Protein AF-A0A954ZXL0-F1 (afdb_monomer_lite)

Secondary structure (DSSP, 8-state):
-HHHHHHHHHHHHHHHHHHHHHHHHHHHSS----SSSTTTTPPPTHHHHHHHTT--TTSHHHHHHHHHHHHHHHHHHHHHHHH-SGGGHHHHHHHHHHHHHHHTTSTTHHHHHHHHHHHHHHHTHHHHH--

Foldseek 3Di:
DVLLVLLLVLQLVLLLLLQVQLVCCLVVLAGDWDCDDPGHRHDAPVCVVCVVVVHRCSDNVVSVVSNVSSVVSNVLSVCCSPVCEDPNVVVSLVSSLVSLVVLCRHPDSSVVSSVSSNVSSVVCVVVSHHD

Structure (mmCIF, N/CA/C/O backbone):
data_AF-A0A954ZXL0-F1
#
_entry.id   AF-A0A954ZXL0-F1
#
loop_
_atom_site.group_PDB
_atom_site.id
_atom_site.type_symbol
_atom_site.label_atom_id
_atom_site.label_alt_id
_atom_site.label_comp_id
_atom_site.label_asym_id
_atom_site.label_entity_id
_atom_site.label_seq_id
_atom_site.pdbx_PDB_ins_code
_atom_site.Cartn_x
_atom_site.Cartn_y
_atom_site.Cartn_z
_atom_site.occupancy
_atom_site.B_iso_or_equiv
_atom_site.auth_seq_id
_atom_site.auth_comp_id
_atom_site.auth_asym_id
_atom_site.auth_atom_id
_atom_site.pdbx_PDB_model_num
ATOM 1 N N . MET A 1 1 ? -7.349 3.183 19.555 1.00 85.31 1 MET A N 1
ATOM 2 C CA . MET A 1 1 ? -6.170 3.926 19.054 1.00 85.31 1 MET A CA 1
ATOM 3 C C . MET A 1 1 ? -5.093 3.004 18.482 1.00 85.31 1 MET A C 1
ATOM 5 O O . MET A 1 1 ? -4.778 3.161 17.313 1.00 85.31 1 MET A O 1
ATOM 9 N N . LEU A 1 2 ? -4.604 2.000 19.227 1.00 93.50 2 LEU A N 1
ATOM 10 C CA . LEU A 1 2 ? -3.560 1.066 18.760 1.00 93.50 2 LEU A CA 1
ATOM 11 C C . LEU A 1 2 ? -3.864 0.392 17.405 1.00 93.50 2 LEU A C 1
ATOM 13 O O . LEU A 1 2 ? -3.028 0.408 16.513 1.00 93.50 2 LEU A O 1
ATOM 17 N N . ILE A 1 3 ? -5.077 -0.138 17.217 1.00 94.50 3 ILE A N 1
ATOM 18 C CA . ILE A 1 3 ? -5.465 -0.828 15.970 1.00 94.50 3 ILE A CA 1
ATOM 19 C C . ILE A 1 3 ? -5.411 0.111 14.758 1.00 94.50 3 ILE A C 1
ATOM 21 O O . ILE A 1 3 ? -4.961 -0.300 13.694 1.00 94.50 3 ILE A O 1
ATOM 25 N N . ARG A 1 4 ? -5.808 1.385 14.926 1.00 94.19 4 ARG A N 1
ATOM 26 C CA . ARG A 1 4 ? -5.659 2.391 13.864 1.00 94.19 4 ARG A CA 1
ATOM 27 C C . ARG A 1 4 ? -4.195 2.574 13.498 1.00 94.19 4 ARG A C 1
ATOM 29 O O . ARG A 1 4 ? -3.866 2.504 12.329 1.00 94.19 4 ARG A O 1
ATOM 36 N N . VAL A 1 5 ? -3.320 2.725 14.490 1.00 96.56 5 VAL A N 1
ATOM 37 C CA . VAL A 1 5 ? -1.878 2.855 14.245 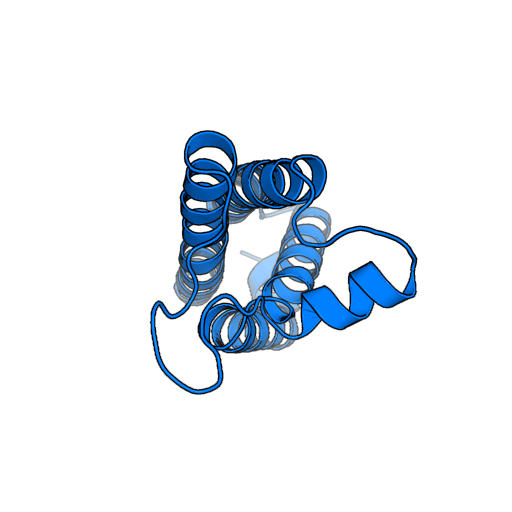1.00 96.56 5 VAL A CA 1
ATOM 38 C C . VAL A 1 5 ? -1.346 1.651 13.464 1.00 96.56 5 VAL A C 1
ATOM 40 O O . VAL A 1 5 ? -0.674 1.847 12.461 1.00 96.56 5 VAL A O 1
ATOM 43 N N . ILE A 1 6 ? -1.698 0.423 13.856 1.00 97.44 6 ILE A N 1
ATOM 44 C CA . ILE A 1 6 ? -1.255 -0.795 13.155 1.00 97.44 6 ILE A CA 1
ATOM 45 C C . ILE A 1 6 ? -1.736 -0.806 11.698 1.00 97.44 6 ILE A C 1
ATOM 47 O O . ILE A 1 6 ? -0.929 -1.034 10.801 1.00 97.44 6 ILE A O 1
ATOM 51 N N . ILE A 1 7 ? -3.021 -0.524 11.453 1.00 97.25 7 ILE A N 1
ATOM 52 C CA . ILE A 1 7 ? -3.589 -0.459 10.097 1.00 97.25 7 ILE A CA 1
ATOM 53 C C . ILE A 1 7 ? -2.872 0.609 9.261 1.00 97.25 7 ILE A C 1
ATOM 55 O O . ILE A 1 7 ? -2.449 0.327 8.142 1.00 97.25 7 ILE A O 1
ATOM 59 N N . THR A 1 8 ? -2.692 1.813 9.810 1.00 97.31 8 THR A N 1
ATOM 60 C CA . THR A 1 8 ? -2.003 2.915 9.127 1.00 97.31 8 THR A CA 1
ATOM 61 C C . THR A 1 8 ? -0.558 2.554 8.809 1.00 97.31 8 THR A C 1
ATOM 63 O O . THR A 1 8 ? -0.102 2.829 7.707 1.00 97.31 8 THR A O 1
ATOM 66 N N . LEU A 1 9 ? 0.168 1.922 9.735 1.00 97.69 9 LEU A N 1
ATOM 67 C CA . LEU A 1 9 ? 1.554 1.509 9.505 1.00 97.69 9 LEU A CA 1
ATOM 68 C C . LEU A 1 9 ? 1.657 0.431 8.425 1.00 97.69 9 LEU A C 1
ATOM 70 O O . LEU A 1 9 ? 2.512 0.548 7.553 1.00 97.69 9 LEU A O 1
ATOM 74 N N . CYS A 1 10 ? 0.771 -0.573 8.437 1.00 96.88 10 CYS A N 1
ATOM 75 C CA . CYS A 1 10 ? 0.707 -1.578 7.370 1.00 96.88 10 CYS A CA 1
ATOM 76 C C . CYS A 1 10 ? 0.521 -0.901 6.007 1.00 96.88 10 CYS A C 1
ATOM 78 O O . CYS A 1 10 ? 1.282 -1.162 5.076 1.00 96.88 10 CYS A O 1
ATOM 80 N N . ALA A 1 11 ? -0.430 0.032 5.924 1.00 97.06 11 ALA A N 1
ATOM 81 C CA . ALA A 1 11 ? -0.704 0.759 4.697 1.00 97.06 11 ALA A CA 1
ATOM 82 C C . ALA A 1 11 ? 0.478 1.627 4.248 1.00 97.06 11 ALA A C 1
ATOM 84 O O . ALA A 1 11 ? 0.884 1.566 3.088 1.00 97.06 11 ALA A O 1
ATOM 85 N N . LEU A 1 12 ? 1.062 2.403 5.164 1.00 97.62 12 LEU A N 1
ATOM 86 C CA . LEU A 1 12 ? 2.184 3.293 4.871 1.00 97.62 12 LEU A CA 1
ATOM 87 C C . LEU A 1 12 ? 3.421 2.535 4.402 1.00 97.62 12 LEU A C 1
ATOM 89 O O . LEU A 1 12 ? 4.086 3.014 3.488 1.00 97.62 12 LEU A O 1
ATOM 93 N N . LEU A 1 13 ? 3.720 1.370 4.981 1.00 96.31 13 LEU A N 1
ATOM 94 C CA . LEU A 1 13 ? 4.864 0.557 4.563 1.00 96.31 13 LEU A CA 1
ATOM 95 C C . LEU A 1 13 ? 4.738 0.146 3.094 1.00 96.31 13 LEU A C 1
ATOM 97 O O . LEU A 1 13 ? 5.678 0.326 2.320 1.00 96.31 13 LEU A O 1
ATOM 101 N N . VAL A 1 14 ? 3.565 -0.345 2.690 1.00 95.62 14 VAL A N 1
ATOM 102 C CA . VAL A 1 14 ? 3.342 -0.794 1.310 1.00 95.62 14 VAL A CA 1
ATOM 103 C C . VAL A 1 14 ? 3.242 0.388 0.345 1.00 95.62 14 VAL A C 1
ATOM 105 O O . VAL A 1 14 ? 3.880 0.380 -0.704 1.00 95.62 14 VAL A O 1
ATOM 108 N N . CYS A 1 15 ? 2.496 1.436 0.702 1.00 96.31 15 CYS A N 1
ATOM 109 C CA . CYS A 1 15 ? 2.295 2.595 -0.174 1.00 96.31 15 CYS A CA 1
ATOM 110 C C . CYS A 1 15 ? 3.587 3.397 -0.375 1.00 96.31 15 CYS A C 1
ATOM 112 O O . CYS A 1 15 ? 3.872 3.837 -1.489 1.00 96.31 15 CYS A O 1
ATOM 114 N N . SER A 1 16 ? 4.407 3.539 0.671 1.00 96.12 16 SER A N 1
ATOM 115 C CA . SER A 1 16 ? 5.720 4.185 0.549 1.00 96.12 16 SER A CA 1
ATOM 116 C C . SER A 1 16 ? 6.639 3.375 -0.355 1.00 96.12 16 SER A C 1
ATOM 118 O O . SER A 1 16 ? 7.334 3.949 -1.188 1.00 96.12 16 SER A O 1
ATOM 120 N N . TRP A 1 17 ? 6.607 2.044 -0.241 1.00 94.69 17 TRP A N 1
ATOM 121 C CA . TRP A 1 17 ? 7.365 1.183 -1.138 1.00 94.69 17 TRP A CA 1
ATOM 122 C C . TRP A 1 17 ? 6.908 1.325 -2.596 1.00 94.69 17 TRP A C 1
ATOM 124 O O . TRP A 1 17 ? 7.755 1.500 -3.462 1.00 94.69 17 TRP A O 1
ATOM 134 N N . TRP A 1 18 ? 5.602 1.377 -2.884 1.00 93.88 18 TRP A N 1
ATOM 135 C CA . TRP A 1 18 ? 5.104 1.672 -4.238 1.00 93.88 18 TRP A CA 1
ATOM 136 C C . TRP A 1 18 ? 5.543 3.030 -4.773 1.00 93.88 18 TRP A C 1
ATOM 138 O O . TRP A 1 18 ? 5.888 3.138 -5.947 1.00 93.88 18 TRP A O 1
ATOM 148 N N . ALA A 1 19 ? 5.548 4.064 -3.932 1.00 96.12 19 ALA A N 1
ATOM 149 C CA . ALA A 1 19 ? 6.016 5.381 -4.340 1.00 96.12 19 ALA A CA 1
ATOM 150 C C . ALA A 1 19 ? 7.517 5.357 -4.673 1.00 96.12 19 ALA A C 1
ATOM 152 O O . ALA A 1 19 ? 7.935 5.906 -5.692 1.00 96.12 19 ALA A O 1
ATOM 153 N N . ILE A 1 20 ? 8.331 4.691 -3.849 1.00 95.75 20 ILE A N 1
ATOM 154 C CA . ILE A 1 20 ? 9.778 4.567 -4.063 1.00 95.75 20 ILE A CA 1
ATOM 155 C C . ILE A 1 20 ? 10.071 3.731 -5.313 1.00 95.75 20 ILE A C 1
ATOM 157 O O . ILE A 1 20 ? 10.830 4.170 -6.173 1.00 95.75 20 ILE A O 1
ATOM 161 N N . ASP A 1 21 ? 9.447 2.563 -5.437 1.00 93.12 21 ASP A N 1
ATOM 162 C CA . ASP A 1 21 ? 9.647 1.629 -6.546 1.00 93.12 21 ASP A CA 1
ATOM 163 C C . ASP A 1 21 ? 9.115 2.206 -7.869 1.00 93.12 21 ASP A C 1
ATOM 165 O O . ASP A 1 21 ? 9.801 2.192 -8.888 1.00 93.12 21 ASP A O 1
ATOM 169 N N . GLY A 1 22 ? 7.945 2.851 -7.844 1.00 93.69 22 GLY A N 1
ATOM 170 C CA . GLY A 1 22 ? 7.406 3.590 -8.986 1.00 93.69 22 GLY A CA 1
ATOM 171 C C . GLY A 1 22 ? 8.297 4.765 -9.399 1.00 93.69 22 GLY A C 1
ATOM 172 O O . GLY A 1 22 ? 8.544 4.960 -10.587 1.00 93.69 22 GLY A O 1
ATOM 173 N N . THR A 1 23 ? 8.853 5.517 -8.440 1.00 96.62 23 THR A N 1
ATOM 174 C CA . THR A 1 23 ? 9.849 6.566 -8.735 1.00 96.62 23 THR A CA 1
ATOM 175 C C . THR A 1 23 ? 11.096 5.965 -9.373 1.00 96.62 23 THR A C 1
ATOM 177 O O . THR A 1 23 ? 11.570 6.472 -10.391 1.00 96.62 23 THR A O 1
ATOM 180 N N . HIS A 1 24 ? 11.618 4.874 -8.804 1.00 94.69 24 HIS A N 1
ATOM 181 C CA . HIS A 1 24 ? 12.760 4.156 -9.355 1.00 94.69 24 HIS A CA 1
ATOM 182 C C . HIS A 1 24 ? 12.483 3.738 -10.799 1.00 94.69 24 HIS A C 1
ATOM 184 O O . HIS A 1 24 ? 13.295 4.036 -11.666 1.00 94.69 24 HIS A O 1
ATOM 190 N N . ALA A 1 25 ? 11.321 3.155 -11.085 1.00 93.75 25 ALA A N 1
ATOM 191 C CA . ALA A 1 25 ? 10.959 2.714 -12.425 1.00 93.75 25 ALA A CA 1
ATOM 192 C C . ALA A 1 25 ? 10.775 3.864 -13.419 1.00 93.75 25 ALA A C 1
ATOM 194 O O . ALA A 1 25 ? 11.279 3.795 -14.536 1.00 93.75 25 ALA A O 1
ATOM 195 N N . VAL A 1 26 ? 10.175 4.982 -13.006 1.00 95.44 26 VAL A N 1
ATOM 196 C CA . VAL A 1 26 ? 10.070 6.173 -13.865 1.00 95.44 26 VAL A CA 1
ATOM 197 C C . VAL A 1 26 ? 11.445 6.771 -14.197 1.00 95.44 26 VAL A C 1
ATOM 199 O O . VAL A 1 26 ? 11.625 7.295 -15.298 1.00 95.44 26 VAL A O 1
ATOM 202 N N . VAL A 1 27 ? 12.411 6.706 -13.273 1.00 96.12 27 VAL A N 1
ATOM 203 C CA . VAL A 1 27 ? 13.758 7.286 -13.442 1.00 96.12 27 VAL A CA 1
ATOM 204 C C . VAL A 1 27 ? 14.740 6.323 -14.118 1.00 96.12 27 VAL A C 1
ATOM 206 O O . VAL A 1 27 ? 15.581 6.754 -14.904 1.00 96.12 27 VAL A O 1
ATOM 209 N N . LYS A 1 28 ? 14.680 5.031 -13.792 1.00 93.31 28 LYS A N 1
ATOM 210 C CA . LYS A 1 28 ? 15.626 3.991 -14.233 1.00 93.31 28 LYS A CA 1
ATOM 211 C C . LYS A 1 28 ? 15.082 3.108 -15.352 1.00 93.31 28 LYS A C 1
ATOM 213 O O . LYS A 1 28 ? 15.860 2.378 -15.954 1.00 93.31 28 LYS A O 1
ATOM 218 N N . GLY A 1 29 ? 13.788 3.197 -15.643 1.00 90.94 29 GLY A N 1
ATOM 219 C CA . GLY A 1 29 ? 13.105 2.422 -16.676 1.00 90.94 29 GLY A CA 1
ATOM 220 C C . GLY A 1 29 ? 12.581 1.066 -16.209 1.00 90.94 29 GLY A C 1
ATOM 221 O O . GLY A 1 29 ? 11.976 0.370 -17.016 1.00 90.94 29 GLY A O 1
ATOM 222 N N . ASP A 1 30 ? 12.798 0.680 -14.946 1.00 89.38 30 ASP A N 1
ATOM 223 C CA . ASP A 1 30 ? 12.380 -0.634 -14.453 1.00 89.38 30 ASP A CA 1
ATOM 224 C C . ASP A 1 30 ? 12.076 -0.655 -12.947 1.00 89.38 30 ASP A C 1
ATOM 226 O O . ASP A 1 30 ? 12.718 0.051 -12.161 1.00 89.38 30 ASP A O 1
ATOM 230 N N . LEU A 1 31 ? 11.101 -1.473 -12.539 1.00 88.12 31 LEU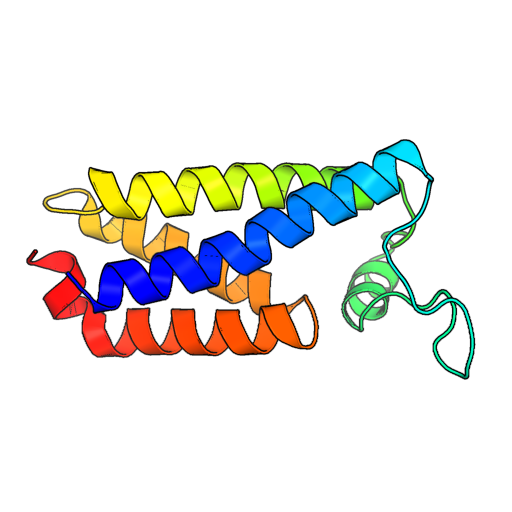 A N 1
ATOM 231 C CA . LEU A 1 31 ? 10.824 -1.741 -11.123 1.00 88.12 31 LEU A CA 1
ATOM 232 C C . LEU A 1 31 ? 11.976 -2.534 -10.494 1.00 88.12 31 LEU A C 1
ATOM 234 O O . LEU A 1 31 ? 12.790 -3.160 -11.178 1.00 88.12 31 LEU A O 1
ATOM 238 N N . VAL A 1 32 ? 12.045 -2.530 -9.167 1.00 89.75 32 VAL A N 1
ATOM 239 C CA . VAL A 1 32 ? 13.006 -3.340 -8.424 1.00 89.75 32 VAL A CA 1
ATOM 240 C C . VAL A 1 32 ? 12.665 -4.820 -8.604 1.00 89.75 32 VAL A C 1
ATOM 242 O O . VAL A 1 32 ? 11.685 -5.332 -8.067 1.00 89.75 32 VAL A O 1
ATOM 245 N N . THR A 1 33 ? 13.518 -5.525 -9.344 1.00 89.25 33 THR A N 1
ATOM 246 C CA . THR A 1 33 ? 13.410 -6.964 -9.606 1.00 89.25 33 THR A CA 1
ATOM 247 C C . THR A 1 33 ? 14.678 -7.702 -9.164 1.00 89.25 33 THR A C 1
ATOM 249 O O . THR A 1 33 ? 15.740 -7.085 -8.988 1.00 89.25 33 THR A O 1
ATOM 252 N N . PRO A 1 34 ? 14.617 -9.033 -8.961 1.00 87.12 34 PRO A N 1
ATOM 253 C CA . PRO A 1 34 ? 15.820 -9.833 -8.778 1.00 87.12 34 PRO A CA 1
ATOM 254 C C . PRO A 1 34 ? 16.778 -9.635 -9.959 1.00 87.12 34 PRO A C 1
ATOM 256 O O . PRO A 1 34 ? 16.368 -9.677 -11.117 1.00 87.12 34 PRO A O 1
ATOM 259 N N . LYS A 1 35 ? 18.070 -9.437 -9.678 1.00 88.06 35 LYS A N 1
ATOM 260 C CA . LYS A 1 35 ? 19.092 -9.245 -10.725 1.00 88.06 35 LYS A CA 1
ATOM 261 C C . LYS A 1 35 ? 19.647 -10.559 -11.284 1.00 88.06 35 LYS A C 1
ATOM 263 O O . LYS A 1 35 ? 20.319 -10.549 -12.308 1.00 88.06 35 LYS A O 1
ATOM 268 N N . SER A 1 36 ? 19.413 -11.677 -10.602 1.00 90.06 36 SER A N 1
ATOM 269 C CA . SER A 1 36 ? 19.933 -12.998 -10.962 1.00 90.06 36 SER A CA 1
ATOM 270 C C . SER A 1 36 ? 18.983 -14.116 -10.513 1.00 90.06 36 SER A C 1
ATOM 272 O O . SER A 1 36 ? 18.075 -13.894 -9.710 1.00 90.06 36 SER A O 1
ATOM 274 N N . GLY A 1 37 ? 19.185 -15.321 -11.055 1.00 90.88 37 GLY A N 1
ATOM 275 C CA . GLY A 1 37 ? 18.359 -16.500 -10.778 1.00 90.88 37 GLY A CA 1
ATOM 276 C C . GLY A 1 37 ? 17.171 -16.667 -11.733 1.00 90.88 37 GLY A C 1
ATOM 277 O O . GLY A 1 37 ? 17.010 -15.922 -12.695 1.00 90.88 37 GLY A O 1
ATOM 278 N N . SER A 1 38 ? 16.323 -17.662 -11.460 1.00 89.56 38 SER A N 1
ATOM 279 C CA . SER A 1 38 ? 15.187 -18.047 -12.318 1.00 89.56 38 SER A CA 1
ATOM 280 C C . SER A 1 38 ? 14.071 -17.000 -12.415 1.00 89.56 38 SER A C 1
ATOM 282 O O . SER A 1 38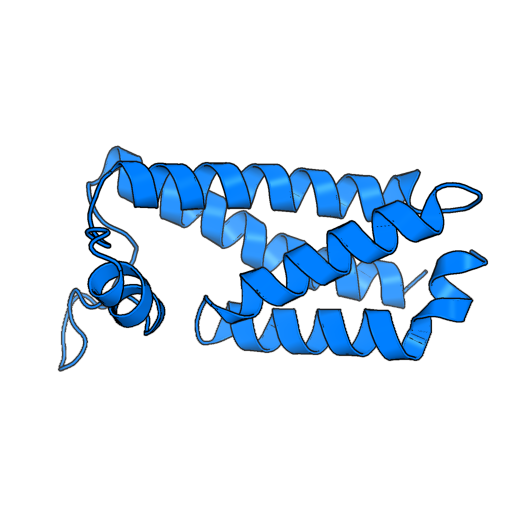 ? 13.219 -17.109 -13.293 1.00 89.56 38 SER A O 1
ATOM 284 N N . TYR A 1 39 ? 14.077 -15.995 -11.535 1.00 84.88 39 TYR A N 1
ATOM 285 C CA . TYR A 1 39 ? 13.102 -14.900 -11.490 1.00 84.88 39 TYR A CA 1
ATOM 286 C C . TYR A 1 39 ? 13.719 -13.539 -11.852 1.00 84.88 39 TYR A C 1
ATOM 288 O O . TYR A 1 39 ? 13.130 -12.499 -11.563 1.00 84.88 39 TYR A O 1
ATOM 296 N N . ALA A 1 40 ? 14.918 -13.526 -12.446 1.00 88.00 40 ALA A N 1
ATOM 297 C CA . ALA A 1 40 ? 15.603 -12.285 -12.789 1.00 88.00 40 ALA A CA 1
ATOM 298 C C . ALA A 1 40 ? 14.789 -11.439 -13.780 1.00 88.00 40 ALA A C 1
ATOM 300 O O . ALA A 1 40 ? 14.283 -11.969 -14.770 1.00 88.00 40 ALA A O 1
ATOM 301 N N . GLY A 1 41 ? 14.647 -10.139 -13.503 1.00 85.25 41 GLY A N 1
ATOM 302 C CA . GLY A 1 41 ? 13.888 -9.202 -14.343 1.00 85.25 41 GLY A CA 1
ATOM 303 C C . GLY A 1 41 ? 12.371 -9.430 -14.373 1.00 85.25 41 GLY A C 1
ATOM 304 O O . GLY A 1 41 ? 11.661 -8.720 -15.079 1.00 85.25 41 GLY A O 1
ATOM 305 N N . GLN A 1 42 ? 11.848 -10.411 -13.630 1.00 87.19 42 GLN A N 1
ATOM 306 C CA . GLN A 1 42 ? 10.420 -10.712 -13.644 1.00 87.19 42 GLN A CA 1
ATOM 307 C C . GLN A 1 42 ? 9.659 -9.796 -12.693 1.00 87.19 42 GLN A C 1
ATOM 309 O O . GLN A 1 42 ? 10.002 -9.656 -11.518 1.00 87.19 42 GLN A O 1
ATOM 314 N N . TYR A 1 43 ? 8.572 -9.221 -13.199 1.00 87.31 43 TYR A N 1
ATOM 315 C CA . TYR A 1 43 ? 7.588 -8.542 -12.367 1.00 87.31 43 TYR A CA 1
ATOM 316 C C . TYR A 1 43 ? 6.739 -9.556 -11.602 1.00 87.31 43 TYR A C 1
ATOM 318 O O . TYR A 1 43 ? 6.664 -10.740 -11.941 1.00 87.31 43 TYR A O 1
ATOM 326 N N . GLY A 1 44 ? 6.065 -9.077 -10.556 1.00 83.06 44 GLY A N 1
ATOM 327 C CA . GLY A 1 44 ? 5.155 -9.904 -9.770 1.00 83.06 44 GLY A CA 1
ATOM 328 C C . GLY A 1 44 ? 4.021 -10.508 -10.618 1.00 83.06 44 GLY A C 1
ATOM 329 O O . GLY A 1 44 ? 3.790 -10.078 -11.750 1.00 83.06 44 GLY A O 1
ATOM 330 N N . PRO A 1 45 ? 3.257 -11.476 -10.080 1.00 82.75 45 PRO A N 1
ATOM 331 C CA . PRO A 1 45 ? 2.185 -12.168 -10.806 1.00 82.75 45 PRO A CA 1
ATOM 332 C C . PRO A 1 45 ? 1.133 -11.252 -11.446 1.00 82.75 45 PRO A C 1
ATOM 334 O O . PRO A 1 45 ? 0.530 -11.631 -12.447 1.00 82.75 45 PRO A O 1
ATOM 337 N N . TRP A 1 46 ? 0.951 -10.035 -10.924 1.00 85.88 46 TRP A N 1
ATOM 338 C CA . TRP A 1 46 ? 0.092 -9.009 -11.518 1.00 85.88 46 TRP A CA 1
ATOM 339 C C . TRP A 1 46 ? 0.474 -8.658 -12.963 1.00 85.88 46 TRP A C 1
ATOM 341 O O . TRP A 1 46 ? -0.408 -8.353 -13.760 1.00 85.88 46 TRP A O 1
ATOM 351 N N . SER A 1 47 ? 1.759 -8.751 -13.327 1.00 89.44 47 SER A N 1
ATOM 352 C CA . SER A 1 47 ? 2.246 -8.484 -14.688 1.00 89.44 47 SER A CA 1
ATOM 353 C C . SER A 1 47 ? 1.600 -9.411 -15.718 1.00 89.44 47 SER A C 1
ATOM 355 O O . SER A 1 47 ? 1.271 -8.998 -16.829 1.00 89.44 47 SER A O 1
ATOM 357 N N . LYS A 1 48 ? 1.315 -10.657 -15.327 1.00 88.69 48 LYS A N 1
ATOM 358 C CA . LYS A 1 48 ? 0.581 -11.616 -16.161 1.00 88.69 48 LYS A CA 1
ATOM 359 C C . LYS A 1 48 ? -0.876 -11.195 -16.338 1.00 88.69 48 LYS A C 1
ATOM 361 O O . LYS A 1 48 ? -1.416 -11.311 -17.425 1.00 88.69 48 LYS A O 1
ATOM 366 N N . ILE A 1 49 ? -1.510 -10.666 -15.293 1.00 88.31 49 ILE A N 1
ATOM 367 C CA . ILE A 1 49 ? -2.913 -10.233 -15.348 1.00 88.31 49 ILE A CA 1
ATOM 368 C C . ILE A 1 49 ? -3.066 -9.010 -16.257 1.00 88.31 49 ILE A C 1
ATOM 370 O O . ILE A 1 49 ? -3.955 -8.983 -17.103 1.00 88.31 49 ILE A O 1
ATOM 374 N N . VAL A 1 50 ? -2.194 -8.009 -16.113 1.00 90.19 50 VAL A N 1
ATOM 375 C CA . VAL A 1 50 ? -2.285 -6.790 -16.932 1.00 90.19 50 VAL A CA 1
ATOM 376 C C . VAL A 1 50 ? -1.909 -7.059 -18.393 1.00 90.19 50 VAL A C 1
ATOM 378 O O . VAL A 1 50 ? -2.573 -6.551 -19.294 1.00 90.19 50 VAL A O 1
ATOM 381 N N . SER A 1 51 ? -0.935 -7.941 -18.647 1.00 92.69 51 SER A N 1
ATOM 382 C CA . SER A 1 51 ? -0.601 -8.353 -20.019 1.00 92.69 51 SER A CA 1
ATOM 383 C C . SER A 1 51 ? -1.728 -9.135 -20.695 1.00 92.69 51 SER A C 1
ATOM 385 O O . SER A 1 51 ? -1.956 -8.943 -21.887 1.00 92.69 51 SER A O 1
ATOM 387 N N . LEU A 1 52 ? -2.502 -9.937 -19.950 1.00 93.56 52 LEU A N 1
ATOM 388 C CA . LEU A 1 52 ? -3.687 -10.624 -20.483 1.00 93.56 52 LEU A CA 1
ATOM 389 C C . LEU A 1 52 ? -4.773 -9.662 -20.989 1.00 93.56 52 LEU A C 1
ATOM 391 O O . LEU A 1 52 ? -5.519 -10.023 -21.894 1.00 93.56 52 LEU A O 1
ATOM 395 N N . VAL A 1 53 ? -4.859 -8.448 -20.438 1.00 93.06 53 VAL A N 1
ATOM 396 C CA . VAL A 1 53 ? -5.796 -7.408 -20.902 1.00 93.06 53 VAL A CA 1
ATOM 397 C C . VAL A 1 53 ? -5.149 -6.418 -21.881 1.00 93.06 53 VAL A C 1
ATOM 399 O O . VAL A 1 53 ? -5.720 -5.369 -22.167 1.00 93.06 53 VAL A O 1
ATOM 402 N N . GLY A 1 54 ? -3.965 -6.748 -22.411 1.00 93.50 54 GLY A N 1
ATOM 403 C CA . GLY A 1 54 ? -3.268 -5.959 -23.430 1.00 93.50 54 GLY A CA 1
ATOM 404 C C . GLY A 1 54 ? -2.472 -4.766 -22.894 1.00 93.50 54 GLY A C 1
ATOM 405 O O . GLY A 1 54 ? -2.056 -3.918 -23.679 1.00 93.50 54 GLY A O 1
ATOM 406 N N . ILE A 1 55 ? -2.249 -4.681 -21.580 1.00 92.44 55 ILE A N 1
ATOM 407 C CA . ILE A 1 55 ? -1.420 -3.638 -20.967 1.00 92.44 55 ILE A CA 1
ATOM 408 C C . ILE A 1 55 ? 0.003 -4.176 -20.816 1.00 92.44 55 ILE A C 1
ATOM 410 O O . ILE A 1 55 ? 0.223 -5.163 -20.115 1.00 92.44 55 ILE A O 1
ATOM 414 N N . ASP A 1 56 ? 0.978 -3.509 -21.437 1.00 92.75 56 ASP A N 1
ATOM 415 C CA . ASP A 1 56 ? 2.395 -3.817 -21.226 1.00 92.75 56 ASP A CA 1
ATOM 416 C C . ASP A 1 56 ? 2.784 -3.515 -19.761 1.00 92.75 56 ASP A C 1
ATOM 418 O O . ASP A 1 56 ? 2.722 -2.354 -19.340 1.00 92.75 56 ASP A O 1
ATOM 422 N N . PRO A 1 57 ? 3.186 -4.526 -18.964 1.00 90.69 57 PRO A N 1
ATOM 423 C CA . PRO A 1 57 ? 3.562 -4.332 -17.567 1.00 90.69 57 PRO A CA 1
ATOM 424 C C . PRO A 1 57 ? 4.757 -3.392 -17.398 1.00 90.69 57 PRO A C 1
ATOM 426 O O . PRO A 1 57 ? 4.821 -2.687 -16.394 1.00 90.69 57 PRO A O 1
ATOM 429 N N . HIS A 1 58 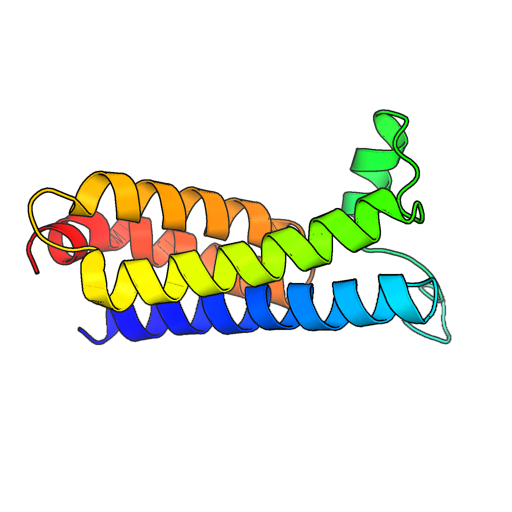? 5.683 -3.383 -18.365 1.00 91.00 58 HIS A N 1
ATOM 430 C CA . HIS A 1 58 ? 6.898 -2.566 -18.357 1.00 91.00 58 HIS A CA 1
ATOM 431 C C . HIS A 1 58 ? 6.668 -1.166 -18.938 1.00 91.00 58 HIS A C 1
ATOM 433 O O . HIS A 1 58 ? 7.587 -0.344 -18.958 1.00 91.00 58 HIS A O 1
ATOM 439 N N . ALA A 1 59 ? 5.447 -0.864 -19.389 1.00 91.94 59 ALA A N 1
ATOM 440 C CA . ALA A 1 59 ? 5.124 0.454 -19.894 1.00 91.94 59 ALA A CA 1
ATOM 441 C C . ALA A 1 59 ? 5.337 1.516 -18.814 1.00 91.94 59 ALA A C 1
ATOM 443 O O . ALA A 1 59 ? 4.912 1.383 -17.663 1.00 91.94 59 ALA A O 1
ATOM 444 N N . ARG A 1 60 ? 5.895 2.656 -19.227 1.00 93.38 60 ARG A N 1
ATOM 445 C CA . ARG A 1 60 ? 6.105 3.813 -18.349 1.00 93.38 60 ARG A CA 1
ATOM 446 C C . ARG A 1 60 ? 4.815 4.288 -17.670 1.00 93.38 60 ARG A C 1
ATOM 448 O O . ARG A 1 60 ? 4.861 4.784 -16.548 1.00 93.38 60 ARG A O 1
ATOM 455 N N . SER A 1 61 ? 3.662 4.135 -18.326 1.00 93.25 61 SER A N 1
ATOM 456 C CA . SER A 1 61 ? 2.350 4.438 -17.738 1.00 93.25 61 SER A CA 1
ATOM 457 C C . SER A 1 61 ? 2.060 3.585 -16.501 1.00 93.25 61 SER A C 1
ATOM 459 O O . SER A 1 61 ? 1.525 4.105 -15.523 1.00 93.25 61 SER A O 1
ATOM 461 N N . MET A 1 62 ? 2.469 2.315 -16.501 1.00 91.94 62 MET A N 1
ATOM 462 C CA . MET A 1 62 ? 2.315 1.419 -15.360 1.00 91.94 62 MET A CA 1
ATOM 463 C C . MET A 1 62 ? 3.218 1.848 -14.200 1.00 91.94 62 MET A C 1
ATOM 465 O O . MET A 1 62 ? 2.771 1.929 -13.059 1.00 91.94 62 MET A O 1
ATOM 469 N N . HIS A 1 63 ? 4.463 2.237 -14.483 1.00 93.69 63 HIS A N 1
ATOM 470 C CA . HIS A 1 63 ? 5.377 2.781 -13.467 1.00 93.69 63 HIS A CA 1
ATOM 471 C C . HIS A 1 63 ? 4.836 4.063 -12.822 1.00 93.69 63 HIS A C 1
ATOM 473 O O . HIS A 1 63 ? 4.865 4.208 -11.600 1.00 93.69 63 HIS A O 1
ATOM 479 N N . ILE A 1 64 ? 4.285 4.971 -13.636 1.00 95.44 64 ILE A N 1
ATOM 480 C CA . ILE A 1 64 ? 3.628 6.195 -13.154 1.00 95.44 64 ILE A CA 1
ATOM 481 C C . ILE A 1 64 ? 2.414 5.846 -12.290 1.00 95.44 64 ILE A C 1
ATOM 483 O O . ILE A 1 64 ? 2.225 6.455 -11.240 1.00 95.44 64 ILE A O 1
ATOM 487 N N . ALA A 1 65 ? 1.609 4.859 -12.690 1.00 92.44 65 ALA A N 1
ATOM 488 C CA . ALA A 1 65 ? 0.466 4.426 -11.898 1.00 92.44 65 ALA A CA 1
ATOM 489 C C . ALA A 1 65 ? 0.896 3.901 -10.518 1.00 92.44 65 ALA A C 1
ATOM 491 O O . ALA A 1 65 ? 0.297 4.299 -9.523 1.00 92.44 65 ALA A O 1
ATOM 492 N N . PHE A 1 66 ? 1.966 3.101 -10.423 1.00 91.38 66 PHE A N 1
ATOM 493 C CA . PHE A 1 66 ? 2.524 2.673 -9.130 1.00 91.38 66 PHE A CA 1
ATOM 494 C C . PHE A 1 66 ? 2.962 3.856 -8.262 1.00 91.38 66 PHE A C 1
ATOM 496 O O . PHE A 1 66 ? 2.598 3.922 -7.087 1.00 91.38 66 PHE A O 1
ATOM 503 N N . LEU A 1 67 ? 3.678 4.820 -8.846 1.00 96.00 67 LEU A N 1
ATOM 504 C CA . LEU A 1 67 ? 4.103 6.031 -8.145 1.00 96.00 67 LEU A CA 1
ATOM 505 C C . LEU A 1 67 ? 2.906 6.820 -7.597 1.00 96.00 67 LEU A C 1
ATOM 507 O O . LEU A 1 67 ? 2.844 7.121 -6.404 1.00 96.00 67 LEU A O 1
ATOM 511 N N . VAL A 1 68 ? 1.939 7.133 -8.461 1.00 96.69 68 VAL A N 1
ATOM 512 C CA . VAL A 1 68 ? 0.751 7.918 -8.102 1.00 96.69 68 VAL A CA 1
ATOM 513 C C . VAL A 1 68 ? -0.073 7.192 -7.041 1.00 96.69 68 VAL A C 1
ATOM 515 O O . VAL A 1 68 ? -0.457 7.803 -6.045 1.00 96.69 68 VAL A O 1
ATOM 518 N N . MET A 1 69 ? -0.290 5.884 -7.200 1.00 94.06 69 MET A N 1
ATOM 519 C CA . MET A 1 69 ? -1.015 5.071 -6.221 1.00 94.06 69 MET A CA 1
ATOM 520 C C . MET A 1 69 ? -0.286 4.992 -4.880 1.00 94.06 69 MET A C 1
ATOM 522 O O . MET A 1 69 ? -0.939 5.045 -3.840 1.00 94.06 69 MET A O 1
ATOM 526 N N . GLY A 1 70 ? 1.047 4.922 -4.874 1.00 95.75 70 GLY A N 1
ATOM 527 C CA . GLY A 1 70 ? 1.843 4.977 -3.649 1.00 95.75 70 GLY A CA 1
ATOM 528 C C . GLY A 1 70 ? 1.670 6.301 -2.902 1.00 95.75 70 GLY A C 1
ATOM 529 O O . GLY A 1 70 ? 1.372 6.312 -1.708 1.00 95.75 70 GLY A O 1
ATOM 530 N N . VAL A 1 71 ? 1.769 7.430 -3.611 1.00 97.94 71 VAL A N 1
ATOM 531 C CA . VAL A 1 71 ? 1.608 8.769 -3.016 1.00 97.94 71 VAL A CA 1
ATOM 532 C C . VAL A 1 71 ? 0.183 8.989 -2.501 1.00 97.94 71 VAL A C 1
ATOM 534 O O . VAL A 1 71 ? -0.001 9.394 -1.350 1.00 97.94 71 VAL A O 1
ATOM 537 N N . ILE A 1 72 ? -0.830 8.679 -3.317 1.00 97.62 72 ILE A N 1
ATOM 538 C CA . ILE A 1 72 ? -2.241 8.786 -2.921 1.00 97.62 72 ILE A CA 1
ATOM 539 C C . ILE A 1 72 ? -2.530 7.851 -1.743 1.00 97.62 72 ILE A C 1
ATOM 541 O O . ILE A 1 72 ? -3.167 8.268 -0.779 1.00 97.62 72 ILE A O 1
ATOM 545 N N . GLY A 1 73 ? -2.028 6.616 -1.774 1.00 97.06 73 GLY A N 1
ATOM 546 C CA . GLY A 1 73 ? -2.191 5.643 -0.696 1.00 97.06 73 GLY A CA 1
ATOM 547 C C . GLY A 1 73 ? -1.615 6.132 0.633 1.00 97.06 73 GLY A C 1
ATOM 548 O O . GLY A 1 73 ? -2.274 6.010 1.669 1.00 97.06 73 GLY A O 1
ATOM 549 N N . CYS A 1 74 ? -0.440 6.768 0.616 1.00 97.94 74 CYS A N 1
ATOM 550 C CA . CYS A 1 74 ? 0.131 7.410 1.800 1.00 97.94 74 CYS A CA 1
ATOM 551 C C . CYS A 1 74 ? -0.751 8.553 2.318 1.00 97.94 74 CYS A C 1
ATOM 553 O O . CYS A 1 74 ? -1.049 8.605 3.513 1.00 97.94 74 CYS A O 1
ATOM 555 N N . ALA A 1 75 ? -1.215 9.437 1.429 1.00 97.69 75 ALA A N 1
ATOM 556 C CA . ALA A 1 75 ? -2.093 10.544 1.797 1.00 97.69 75 ALA A CA 1
ATOM 557 C C . ALA A 1 75 ? -3.417 10.048 2.402 1.00 97.69 75 ALA A C 1
ATOM 559 O O . ALA A 1 75 ? -3.823 10.526 3.459 1.00 97.69 75 ALA A O 1
ATOM 560 N N . VAL A 1 76 ? -4.049 9.041 1.791 1.00 96.69 76 VAL A N 1
ATOM 561 C CA . VAL A 1 76 ? -5.273 8.400 2.297 1.00 96.69 76 VAL A CA 1
ATOM 562 C C . VAL A 1 76 ? -5.032 7.751 3.658 1.00 96.69 76 VAL A C 1
ATOM 564 O O . VAL A 1 76 ? -5.854 7.913 4.555 1.00 96.69 76 VAL A O 1
ATOM 567 N N . SER A 1 77 ? -3.900 7.071 3.851 1.00 97.19 77 SER A N 1
ATOM 568 C CA . SER A 1 77 ? -3.561 6.414 5.123 1.00 97.19 77 SER A CA 1
ATOM 569 C C . SER A 1 77 ? -3.396 7.420 6.267 1.00 97.19 77 SER A C 1
ATOM 571 O O . SER A 1 77 ? -3.915 7.214 7.368 1.00 97.19 77 SER A O 1
ATOM 573 N N . LEU A 1 78 ? -2.712 8.539 6.008 1.00 97.25 78 LEU A N 1
ATOM 574 C CA . LEU A 1 78 ? -2.551 9.623 6.980 1.00 97.25 78 LEU A CA 1
ATOM 575 C C . LEU A 1 78 ? -3.877 10.341 7.238 1.00 97.25 78 LEU A C 1
ATOM 577 O O . LEU A 1 78 ? -4.257 10.539 8.391 1.00 97.25 78 LEU A O 1
ATOM 581 N N . ALA A 1 79 ? -4.618 10.679 6.183 1.00 95.62 79 ALA A N 1
ATOM 582 C CA . ALA A 1 79 ? -5.918 11.320 6.315 1.00 95.62 79 ALA A CA 1
ATOM 583 C C . ALA A 1 79 ? -6.902 10.430 7.087 1.00 95.62 79 ALA A C 1
ATOM 585 O O . ALA A 1 79 ? -7.579 10.911 7.987 1.00 95.62 79 ALA A O 1
ATOM 586 N N . TRP A 1 80 ? -6.909 9.116 6.856 1.00 95.50 80 TRP A N 1
ATOM 587 C CA . TRP A 1 80 ? -7.698 8.179 7.652 1.00 95.50 80 TRP A CA 1
ATOM 588 C C . TRP A 1 80 ? -7.304 8.192 9.136 1.00 95.50 80 TRP A C 1
ATOM 590 O O . TRP A 1 80 ? -8.175 8.173 10.009 1.00 95.50 80 TRP A O 1
ATOM 600 N N . MET A 1 81 ? -6.007 8.250 9.451 1.00 95.25 81 MET A N 1
ATOM 601 C CA . MET A 1 81 ? -5.523 8.283 10.835 1.00 95.25 81 MET A CA 1
ATOM 602 C C . MET A 1 81 ? -6.034 9.512 11.604 1.00 95.25 81 MET A C 1
ATOM 604 O O . MET A 1 81 ? -6.471 9.375 12.752 1.00 95.25 81 MET A O 1
ATOM 608 N N . PHE A 1 82 ? -6.002 10.689 10.972 1.00 93.56 82 PHE A N 1
ATOM 609 C CA . PHE A 1 82 ? -6.316 11.968 11.622 1.00 93.56 82 PHE A CA 1
ATOM 610 C C . PHE A 1 82 ? -7.771 12.421 11.451 1.00 93.56 82 PHE A C 1
ATOM 612 O O . PHE A 1 82 ? -8.345 12.982 12.378 1.00 93.56 82 PHE A O 1
ATOM 619 N N . LEU A 1 83 ? -8.375 12.150 10.295 1.00 92.25 83 LEU A N 1
ATOM 620 C CA . LEU A 1 83 ? -9.696 12.642 9.884 1.00 92.25 83 LEU A CA 1
ATOM 621 C C . LEU A 1 83 ? -10.743 11.527 9.768 1.00 92.25 83 LEU A C 1
ATOM 623 O O . LEU A 1 83 ? -11.924 11.800 9.570 1.00 92.25 83 LEU A O 1
ATOM 627 N N . GLY A 1 84 ? -10.339 10.260 9.893 1.00 88.94 84 GLY A N 1
ATOM 628 C CA . GLY A 1 84 ? -11.190 9.102 9.621 1.00 88.94 84 GLY A CA 1
ATOM 629 C C . GLY A 1 84 ? -12.256 8.781 10.664 1.00 88.94 84 GLY A C 1
ATOM 630 O O . GLY A 1 84 ? -12.560 7.603 10.819 1.00 88.94 84 GLY A O 1
ATOM 631 N N . ARG A 1 85 ? -12.760 9.759 11.421 1.00 87.25 85 ARG A N 1
ATOM 632 C CA . ARG A 1 85 ? -13.638 9.579 12.593 1.00 87.25 85 ARG A CA 1
ATOM 633 C C . ARG A 1 85 ? -14.976 10.305 12.410 1.00 87.25 85 ARG A C 1
ATOM 635 O O . ARG A 1 85 ? -15.119 11.119 11.500 1.00 87.25 85 ARG A O 1
ATOM 642 N N . GLY A 1 86 ? -15.944 10.016 13.280 1.00 86.31 86 GLY A N 1
ATOM 643 C CA . GLY A 1 86 ? -17.252 10.681 13.281 1.00 86.31 86 GLY A CA 1
ATOM 644 C C . GLY A 1 86 ? -18.060 10.420 12.006 1.00 86.31 86 GLY A C 1
ATOM 645 O O . GLY A 1 86 ? -18.061 9.306 11.483 1.00 86.31 86 GLY A O 1
ATOM 646 N N . GLU A 1 87 ? -18.726 11.452 11.487 1.00 84.81 87 GLU A N 1
ATOM 647 C CA . GLU A 1 87 ? -19.631 11.359 10.327 1.00 84.81 87 GLU A CA 1
ATOM 648 C C . GLU A 1 87 ? -18.939 10.857 9.050 1.00 84.81 87 GLU A C 1
ATOM 650 O O . GLU A 1 87 ? -19.557 10.206 8.208 1.00 84.81 87 GLU A O 1
ATOM 655 N N . HIS A 1 88 ? -17.628 11.079 8.923 1.00 86.56 88 HIS A N 1
ATOM 656 C CA . HIS A 1 88 ? -16.851 10.635 7.767 1.00 86.56 88 HIS A CA 1
ATOM 657 C C . HIS A 1 88 ? -16.227 9.241 7.944 1.00 86.56 88 HIS A C 1
ATOM 659 O O . HIS A 1 88 ? -15.581 8.736 7.025 1.00 86.56 88 HIS A O 1
ATOM 665 N N . ALA A 1 89 ? -16.406 8.569 9.086 1.00 88.88 89 ALA A N 1
ATOM 666 C CA . ALA A 1 89 ? -15.734 7.295 9.354 1.00 88.88 89 ALA A CA 1
ATOM 667 C C . ALA A 1 89 ? -16.011 6.224 8.281 1.00 88.88 89 ALA A C 1
ATOM 669 O O . ALA A 1 89 ? -15.124 5.437 7.944 1.00 88.88 89 ALA A O 1
ATOM 670 N N . GLN A 1 90 ? -17.211 6.223 7.693 1.00 92.12 90 GLN A N 1
ATOM 671 C CA . GLN A 1 90 ? -17.600 5.249 6.675 1.00 92.12 90 GLN A CA 1
ATOM 672 C C . GLN A 1 90 ? -16.848 5.419 5.346 1.00 92.12 90 GLN A C 1
ATOM 674 O O . GLN A 1 90 ? -16.381 4.422 4.793 1.00 92.12 90 GLN A O 1
ATOM 679 N N . ILE A 1 91 ? -16.706 6.645 4.829 1.00 93.56 91 ILE A N 1
ATOM 680 C CA . ILE A 1 91 ? -15.986 6.879 3.562 1.00 93.56 91 ILE A CA 1
ATOM 681 C C . ILE A 1 91 ? -14.502 6.537 3.713 1.00 93.56 91 ILE A C 1
ATOM 683 O O . ILE A 1 91 ? -13.911 5.869 2.866 1.00 93.56 91 ILE A O 1
ATOM 687 N N . TRP A 1 92 ? -13.929 6.905 4.854 1.00 94.25 92 TRP A N 1
ATOM 688 C CA . TRP A 1 92 ? -12.546 6.625 5.204 1.00 94.25 92 TRP A CA 1
ATOM 689 C C . TRP A 1 92 ? -12.296 5.121 5.386 1.00 94.25 92 TRP A C 1
ATOM 691 O O . TRP A 1 92 ? -11.271 4.610 4.933 1.00 94.25 92 TRP A O 1
ATOM 701 N N . TRP A 1 93 ? -13.241 4.384 5.977 1.00 94.75 93 TRP A N 1
ATOM 702 C CA . TRP A 1 93 ? -13.172 2.923 6.059 1.00 94.75 93 TRP A CA 1
ATOM 703 C C . TRP A 1 93 ? -13.150 2.274 4.670 1.00 94.75 93 TRP A C 1
ATOM 705 O O . TRP A 1 93 ? -12.278 1.446 4.410 1.00 94.75 93 TRP A O 1
ATOM 715 N N . TRP A 1 94 ? -14.032 2.689 3.754 1.00 95.50 94 TRP A N 1
ATOM 716 C CA . TRP A 1 94 ? -14.030 2.184 2.375 1.00 95.50 94 TRP A CA 1
ATOM 717 C C . TRP A 1 94 ? -12.734 2.509 1.630 1.00 95.50 94 TRP A C 1
ATOM 719 O O . TRP A 1 94 ? -12.208 1.640 0.936 1.00 95.50 94 TRP A O 1
ATOM 729 N N . GLY A 1 95 ? -12.180 3.710 1.820 1.00 95.75 95 GLY A N 1
ATOM 730 C CA . GLY A 1 95 ? -10.880 4.084 1.258 1.00 95.75 95 GLY A CA 1
ATOM 731 C C . GLY A 1 95 ? -9.759 3.147 1.713 1.00 95.75 95 GLY A C 1
ATOM 732 O O . GLY A 1 95 ? -8.993 2.647 0.890 1.00 95.75 95 GLY A O 1
ATOM 733 N N . MET A 1 96 ? -9.709 2.824 3.007 1.00 97.31 96 MET A N 1
ATOM 734 C CA . MET A 1 96 ? -8.720 1.881 3.540 1.00 97.31 96 MET A CA 1
ATOM 735 C C . MET A 1 96 ? -8.982 0.431 3.116 1.00 97.31 96 MET A C 1
ATOM 737 O O . MET A 1 96 ? -8.028 -0.322 2.928 1.00 97.31 96 MET A O 1
ATOM 741 N N . MET A 1 97 ? -10.240 0.025 2.930 1.00 97.31 97 MET A N 1
ATOM 742 C CA . MET A 1 97 ? -10.573 -1.294 2.377 1.00 97.31 97 MET A CA 1
ATOM 743 C C . MET A 1 97 ? -10.094 -1.422 0.929 1.00 97.31 97 MET A C 1
ATOM 745 O O . MET A 1 97 ? -9.419 -2.392 0.592 1.00 97.31 97 MET A O 1
ATOM 749 N N . ALA A 1 98 ? -10.377 -0.424 0.089 1.00 96.19 98 ALA A N 1
ATOM 750 C CA . ALA A 1 98 ? -9.906 -0.393 -1.292 1.00 96.19 98 ALA A CA 1
ATOM 751 C C . ALA A 1 98 ? -8.374 -0.425 -1.351 1.00 96.19 98 ALA A C 1
ATOM 753 O O . ALA A 1 98 ? -7.797 -1.234 -2.076 1.00 96.19 98 ALA A O 1
ATOM 754 N N . LEU A 1 99 ? -7.709 0.389 -0.525 1.00 96.00 99 LEU A N 1
ATOM 755 C CA . LEU A 1 99 ? -6.253 0.415 -0.451 1.00 96.00 99 LEU A CA 1
ATOM 756 C C . LEU A 1 99 ? -5.678 -0.947 -0.037 1.00 96.00 99 LEU A C 1
ATOM 758 O O . LEU A 1 99 ? -4.751 -1.433 -0.676 1.00 96.00 99 LEU A O 1
ATOM 762 N N . GLY A 1 100 ? -6.258 -1.597 0.976 1.00 95.62 100 GLY A N 1
ATOM 763 C CA . GLY A 1 100 ? -5.843 -2.933 1.412 1.00 95.62 100 GLY A CA 1
ATOM 764 C C . GLY A 1 100 ? -6.018 -3.991 0.320 1.00 95.62 100 GLY A C 1
ATOM 765 O O . GLY A 1 100 ? -5.152 -4.843 0.152 1.00 95.62 100 GLY A O 1
ATOM 766 N N . ALA A 1 101 ? -7.090 -3.901 -0.472 1.00 94.19 101 ALA A N 1
ATOM 767 C CA . ALA A 1 101 ? -7.321 -4.790 -1.608 1.00 94.19 101 ALA A CA 1
ATOM 768 C C . ALA A 1 101 ? -6.283 -4.590 -2.724 1.00 94.19 101 ALA A C 1
ATOM 770 O O . ALA A 1 101 ? -5.760 -5.569 -3.255 1.00 94.19 101 ALA A O 1
ATOM 771 N N . PHE A 1 102 ? -5.924 -3.342 -3.039 1.00 90.75 102 PHE A N 1
ATOM 772 C CA . PHE A 1 102 ? -4.855 -3.059 -3.999 1.00 90.75 102 PHE A CA 1
ATOM 773 C C . PHE A 1 102 ? -3.498 -3.581 -3.515 1.00 90.75 102 PHE A C 1
ATOM 775 O O . PHE A 1 102 ? -2.718 -4.090 -4.317 1.00 90.75 102 PHE A O 1
ATOM 782 N N . GLN A 1 103 ? -3.205 -3.508 -2.212 1.00 91.25 103 GLN A N 1
ATOM 783 C CA . GLN A 1 103 ? -1.932 -3.997 -1.664 1.00 91.25 103 GLN A CA 1
ATOM 784 C C . GLN A 1 103 ? -1.724 -5.498 -1.889 1.00 91.25 103 GLN A C 1
ATOM 786 O O . GLN A 1 103 ? -0.581 -5.934 -2.038 1.00 91.25 103 GLN A O 1
ATOM 791 N N . LEU A 1 104 ? -2.807 -6.279 -2.008 1.00 89.50 104 LEU A N 1
ATOM 792 C CA . LEU A 1 104 ? -2.737 -7.721 -2.266 1.00 89.50 104 LEU A CA 1
ATOM 793 C C . LEU A 1 104 ? -1.961 -8.082 -3.535 1.00 89.50 104 LEU A C 1
ATOM 795 O O . LEU A 1 104 ? -1.475 -9.205 -3.648 1.00 89.50 104 LEU A O 1
ATOM 799 N N . TRP A 1 105 ? -1.816 -7.130 -4.455 1.00 79.56 105 TRP A N 1
ATOM 800 C CA . TRP A 1 105 ? -1.156 -7.305 -5.741 1.00 79.56 105 TRP A CA 1
ATOM 801 C C . TRP A 1 105 ? 0.377 -7.249 -5.662 1.00 79.56 105 TRP A C 1
ATOM 803 O O . TRP A 1 105 ? 1.044 -7.586 -6.640 1.00 79.56 105 TRP A O 1
ATOM 813 N N . TYR A 1 106 ? 0.955 -6.858 -4.519 1.00 77.12 106 TYR A N 1
ATOM 814 C CA . TYR A 1 106 ? 2.400 -6.678 -4.364 1.00 77.12 106 TYR A CA 1
ATOM 815 C C . TYR A 1 106 ? 3.015 -7.745 -3.443 1.00 77.12 106 TYR A C 1
ATOM 817 O O . TYR A 1 106 ? 2.977 -7.635 -2.220 1.00 77.12 106 TYR A O 1
ATOM 825 N N . LEU A 1 107 ? 3.588 -8.806 -4.014 1.00 80.38 107 LEU A N 1
ATOM 826 C CA . LEU A 1 107 ? 4.132 -9.933 -3.245 1.00 80.38 107 LEU A CA 1
ATOM 827 C C . LEU A 1 107 ? 5.581 -9.708 -2.765 1.00 80.38 107 LEU A C 1
ATOM 829 O O . LEU A 1 107 ? 6.350 -9.033 -3.444 1.00 80.38 107 LEU A O 1
ATOM 833 N N . PRO A 1 108 ? 5.992 -10.340 -1.646 1.00 80.19 108 PRO A N 1
ATOM 834 C CA . PRO A 1 108 ? 5.135 -10.996 -0.651 1.00 80.19 108 PRO A CA 1
ATOM 835 C C . PRO A 1 108 ? 4.533 -9.998 0.357 1.00 80.19 108 PRO A C 1
ATOM 837 O O . PRO A 1 108 ? 3.482 -10.256 0.942 1.00 80.19 108 PRO A O 1
ATOM 840 N N . PHE A 1 109 ? 5.194 -8.857 0.564 1.00 84.50 109 PHE A N 1
ATOM 841 C CA . PHE A 1 109 ? 4.915 -7.955 1.681 1.00 84.50 109 PHE A CA 1
ATOM 842 C C . PHE A 1 109 ? 3.587 -7.210 1.554 1.00 84.50 109 PHE A C 1
ATOM 844 O O . PHE A 1 109 ? 2.851 -7.130 2.532 1.00 84.50 109 PHE A O 1
ATOM 851 N N . GLY A 1 110 ? 3.237 -6.714 0.367 1.00 87.50 110 GLY A N 1
ATOM 852 C CA . GL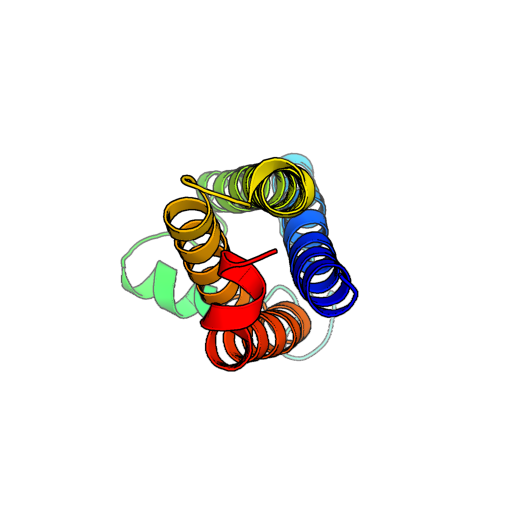Y A 1 110 ? 1.944 -6.064 0.138 1.00 87.50 110 GLY A CA 1
ATOM 853 C C . GLY A 1 110 ? 0.772 -7.011 0.367 1.00 87.50 110 GLY A C 1
ATOM 854 O O . GLY A 1 110 ? -0.199 -6.627 1.010 1.00 87.50 110 GLY A O 1
ATOM 855 N N . THR A 1 111 ? 0.885 -8.275 -0.044 1.00 90.38 111 THR A N 1
ATOM 856 C CA . THR A 1 111 ? -0.131 -9.287 0.267 1.00 90.38 111 THR A CA 1
ATOM 857 C C . THR A 1 111 ? -0.256 -9.528 1.764 1.00 90.38 111 THR A C 1
ATOM 859 O O . THR A 1 111 ? -1.365 -9.492 2.291 1.00 90.38 111 THR A O 1
ATOM 862 N N . LEU A 1 112 ? 0.859 -9.721 2.469 1.00 93.56 112 LEU A N 1
ATOM 863 C CA . LEU A 1 112 ? 0.834 -9.944 3.913 1.00 93.56 112 LEU A CA 1
ATOM 864 C C . LEU A 1 112 ? 0.212 -8.755 4.663 1.00 93.56 112 LEU A C 1
ATOM 866 O O . LEU A 1 112 ? -0.733 -8.933 5.433 1.00 93.56 112 LEU A O 1
ATOM 870 N N . PHE A 1 113 ? 0.712 -7.542 4.422 1.00 95.50 113 PHE A N 1
ATOM 871 C CA . PHE A 1 113 ? 0.228 -6.335 5.094 1.00 95.50 113 PHE A CA 1
ATOM 872 C C . PHE A 1 113 ? -1.197 -5.967 4.673 1.00 95.50 113 PHE A C 1
ATOM 874 O O . PHE A 1 113 ? -1.993 -5.584 5.529 1.00 95.50 113 PHE A O 1
ATOM 881 N N . GLY A 1 114 ? -1.557 -6.171 3.404 1.00 94.81 114 GLY A N 1
ATOM 882 C CA . GLY A 1 114 ? -2.910 -5.972 2.893 1.00 94.81 114 GLY A CA 1
ATOM 883 C C . GLY A 1 114 ? -3.920 -6.912 3.550 1.00 94.81 114 GLY A C 1
ATOM 884 O O . GLY A 1 114 ? -4.976 -6.462 3.992 1.00 94.81 114 GLY A O 1
ATOM 885 N N . LEU A 1 115 ? -3.586 -8.198 3.714 1.00 96.31 115 LEU A N 1
ATOM 886 C CA . LEU A 1 115 ? -4.445 -9.155 4.421 1.00 96.31 115 LEU A CA 1
ATOM 887 C C . LEU A 1 115 ? -4.626 -8.781 5.893 1.00 96.31 115 LEU A C 1
ATOM 889 O O . LEU A 1 115 ? -5.755 -8.796 6.389 1.00 96.31 115 LEU A O 1
ATOM 893 N N . VAL A 1 116 ? -3.546 -8.406 6.585 1.00 97.12 116 VAL A N 1
ATOM 894 C CA . VAL A 1 116 ? -3.621 -7.931 7.976 1.00 97.12 116 VAL A CA 1
ATOM 895 C C . VAL A 1 116 ? -4.510 -6.688 8.061 1.00 97.12 116 VAL A C 1
ATOM 897 O O . VAL A 1 116 ? -5.435 -6.649 8.872 1.00 97.12 116 VAL A O 1
ATOM 900 N N . GLN A 1 117 ? -4.295 -5.703 7.189 1.00 97.19 117 GLN A N 1
ATOM 901 C CA . GLN A 1 117 ? -5.094 -4.482 7.116 1.00 97.19 117 GLN A CA 1
ATOM 902 C C . GLN A 1 117 ? -6.585 -4.780 6.899 1.00 97.19 117 GLN A C 1
ATOM 904 O O . GLN A 1 117 ? -7.415 -4.312 7.680 1.00 97.19 117 GLN A O 1
ATOM 909 N N . LEU A 1 118 ? -6.937 -5.577 5.886 1.00 97.88 118 LEU A N 1
ATOM 910 C CA . LEU A 1 118 ? -8.324 -5.940 5.571 1.00 97.88 118 LEU A CA 1
ATOM 911 C C . LEU A 1 118 ? -8.993 -6.703 6.718 1.00 97.88 118 LEU A C 1
ATOM 913 O O . LEU A 1 118 ? -10.142 -6.424 7.075 1.00 97.88 118 LEU A O 1
ATOM 917 N N . THR A 1 119 ? -8.259 -7.628 7.335 1.00 98.00 119 THR A N 1
ATOM 918 C CA . THR A 1 119 ? -8.739 -8.410 8.479 1.00 98.00 119 THR A CA 1
ATOM 919 C C . THR A 1 119 ? -9.061 -7.495 9.657 1.00 98.00 119 THR A C 1
ATOM 921 O O . THR A 1 119 ? -10.160 -7.554 10.211 1.00 98.00 119 THR A O 1
ATOM 924 N N . LEU A 1 120 ? -8.147 -6.588 10.011 1.00 97.31 120 LEU A N 1
ATOM 925 C CA . LEU A 1 120 ? -8.345 -5.660 11.123 1.00 97.31 120 LEU A CA 1
ATOM 926 C C . LEU A 1 120 ? -9.466 -4.646 10.845 1.00 97.31 120 LEU A C 1
ATOM 928 O O . LEU A 1 120 ? -10.274 -4.379 11.737 1.00 97.31 120 LEU A O 1
ATOM 932 N N . LEU A 1 121 ? -9.558 -4.112 9.622 1.00 96.62 121 LEU A N 1
ATOM 933 C CA . LEU A 1 121 ? -10.644 -3.212 9.211 1.00 96.62 121 LEU A CA 1
ATOM 934 C C . LEU A 1 121 ? -12.017 -3.883 9.311 1.00 96.62 121 LEU A C 1
ATOM 936 O O . LEU A 1 121 ? -12.987 -3.226 9.694 1.00 96.62 121 LEU A O 1
ATOM 940 N N . THR A 1 122 ? -12.093 -5.176 8.994 1.00 96.56 122 THR A N 1
ATOM 941 C CA . THR A 1 122 ? -13.337 -5.952 9.034 1.00 96.56 122 THR A CA 1
ATOM 942 C C . THR A 1 122 ? -13.731 -6.294 10.470 1.00 96.56 122 THR A C 1
ATOM 944 O O . THR A 1 122 ? -14.832 -5.952 10.899 1.00 96.56 122 THR A O 1
ATOM 947 N N . ILE A 1 123 ? -12.824 -6.899 11.246 1.00 96.81 123 ILE A N 1
ATOM 948 C CA . ILE A 1 123 ? -13.101 -7.351 12.622 1.00 96.81 123 ILE A CA 1
ATOM 949 C C . ILE A 1 123 ? -13.417 -6.169 13.547 1.00 96.81 123 ILE A C 1
ATOM 951 O O . ILE A 1 123 ? -14.307 -6.251 14.393 1.00 96.81 123 ILE A O 1
ATOM 955 N N . PHE A 1 124 ? -12.707 -5.048 13.395 1.00 94.50 124 PHE A N 1
ATOM 956 C CA . PHE A 1 124 ? -12.822 -3.908 14.306 1.00 94.50 124 PHE A CA 1
ATOM 957 C C . PHE A 1 124 ? -13.674 -2.757 13.764 1.00 94.50 124 PHE A C 1
ATOM 959 O O . PHE A 1 124 ? -13.654 -1.672 14.347 1.00 94.50 124 PHE A O 1
ATOM 966 N N . ARG A 1 125 ? -14.469 -2.977 12.706 1.00 90.81 125 ARG A N 1
ATOM 967 C CA . ARG A 1 125 ? -15.292 -1.947 12.043 1.00 90.81 125 ARG A CA 1
ATOM 968 C C . ARG A 1 125 ? -16.074 -1.063 13.019 1.00 90.81 125 ARG A C 1
ATOM 970 O O . ARG A 1 125 ? -15.997 0.164 12.934 1.00 90.81 125 ARG A O 1
ATOM 9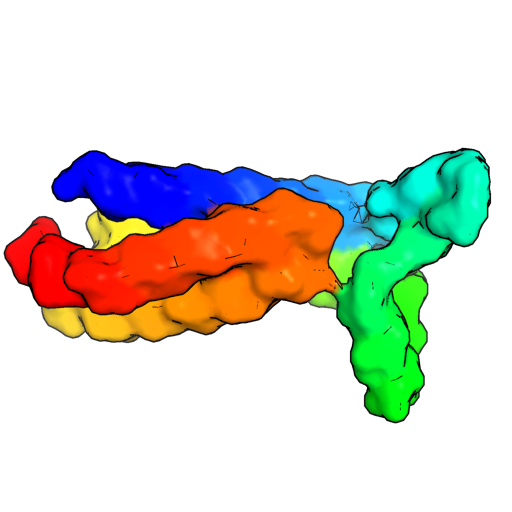77 N N . HIS A 1 126 ? -16.794 -1.673 13.961 1.00 85.62 126 HIS A N 1
ATOM 978 C CA . HIS A 1 126 ? -17.609 -0.935 14.930 1.00 85.62 126 HIS A CA 1
ATOM 979 C C . HIS A 1 126 ? -16.755 -0.031 15.829 1.00 85.62 126 HIS A C 1
ATOM 981 O O . HIS A 1 126 ? -17.057 1.150 15.962 1.00 85.62 126 HIS A O 1
ATOM 987 N N . LYS A 1 127 ? -15.632 -0.546 16.354 1.00 86.25 127 LYS A N 1
ATOM 988 C CA . LYS A 1 127 ? -14.708 0.220 17.213 1.00 86.25 127 LYS A CA 1
ATOM 989 C C . LYS A 1 127 ? -13.961 1.318 16.457 1.00 86.25 127 LYS A C 1
ATOM 991 O O . LYS A 1 127 ? -13.528 2.293 17.060 1.00 86.25 127 LYS A O 1
ATOM 996 N N . LEU A 1 128 ? -13.751 1.134 15.154 1.00 84.69 128 LEU A N 1
ATOM 997 C CA . LEU A 1 128 ? -13.092 2.115 14.295 1.00 84.69 128 LEU A CA 1
ATOM 998 C C . LEU A 1 128 ? -14.028 3.265 13.915 1.00 84.69 128 LEU A C 1
ATOM 1000 O O . LEU A 1 128 ? -13.535 4.364 13.685 1.00 84.69 128 LEU A O 1
ATOM 1004 N N . SER A 1 129 ? -15.341 3.024 13.877 1.00 76.88 129 SER A N 1
ATOM 1005 C CA . SER A 1 129 ? -16.343 4.032 13.503 1.00 76.88 129 SER A CA 1
ATOM 1006 C C . SER A 1 129 ? -16.806 4.888 14.688 1.00 76.88 129 SER A C 1
ATOM 1008 O O . SER A 1 129 ? -17.219 6.023 14.495 1.00 76.88 129 SER A O 1
ATOM 1010 N N . SER A 1 130 ? -16.726 4.355 15.910 1.00 68.19 130 SER A N 1
ATOM 1011 C CA . SER A 1 130 ? -17.201 5.007 17.138 1.00 68.19 130 SER A CA 1
ATOM 1012 C C . SER A 1 130 ? -16.141 5.826 17.892 1.00 68.19 130 SER A C 1
ATOM 1014 O O . SER A 1 130 ? -16.435 6.329 18.972 1.00 68.19 130 SER A O 1
ATOM 1016 N N . ALA A 1 131 ? -14.902 5.880 17.397 1.00 58.25 131 ALA A N 1
ATOM 1017 C CA . ALA A 1 131 ? -13.739 6.466 18.075 1.00 58.25 131 ALA A CA 1
ATOM 1018 C C . ALA A 1 131 ? -13.152 7.626 17.279 1.00 58.25 131 ALA A C 1
ATOM 1020 O O . ALA A 1 131 ? -12.570 8.530 17.922 1.00 58.25 131 ALA A O 1
#

Radius of gyration: 15.91 Å; chains: 1; bounding box: 40×31×42 Å

pLDDT: mean 91.89, std 5.97, range [58.25, 98.0]

Sequence (131 aa):
MLIRVIITLCALLVCSWWAIDGTHAVVKGDLVTPKSGSYAGQYGPWSKIVSLVGIDPHARSMHIAFLVMGVIGCAVSLAWMFLGRGEHAQIWWWGMMALGAFQLWYLPFGTLFGLVQLTLLTIFRHKLSSA